Protein AF-A0A3P6T2V2-F1 (afdb_monomer_lite)

pLDDT: mean 85.85, std 14.41, range [39.88, 98.25]

Secondary structure (DSSP, 8-state):
-HHHHHTT-HHHHHHHHHHHHHHHHHHT-HHHHHHHHHHT-SSHHHHHHHHHHHHHS-HHHHHT-GGGGG-HHHHHHHT-HHHHHHHHHHHHHHHHHTT-HHHHHHHHHHHHH-TT--HHHHHHHHHHHHHHHHH-TT----HHHHHHHHHHHHHHHHHTTHHHHHHHHHHHT--

InterPro domains:
  IPR011502 Nucleoporin Nup85-like [PF07575] (2-152)
  IPR011502 Nucleoporin Nup85-like [PTHR13373] (2-163)

Sequence (175 aa):
MRICVEQELDDSKACVVNTMTYQYLREGEWSAALSWALRGGRGPALDTAVNRIVWHADKNELASMSLLDHLADYVAELESPSLAFLFNYYRFHRFLSIGDVRSAAPVLVSLISSTNVPLSFHKILFYYLKLILADAPQVQIPAENLHELVSFFRQYSIDNGEDMEDAEDTVSERL

Organism: Cylicostephanus goldi (NCBI:txid71465)

Structure (mmCIF, N/CA/C/O backbone):
data_AF-A0A3P6T2V2-F1
#
_entry.id   AF-A0A3P6T2V2-F1
#
loop_
_atom_site.group_PDB
_atom_site.id
_atom_site.type_symbol
_atom_site.l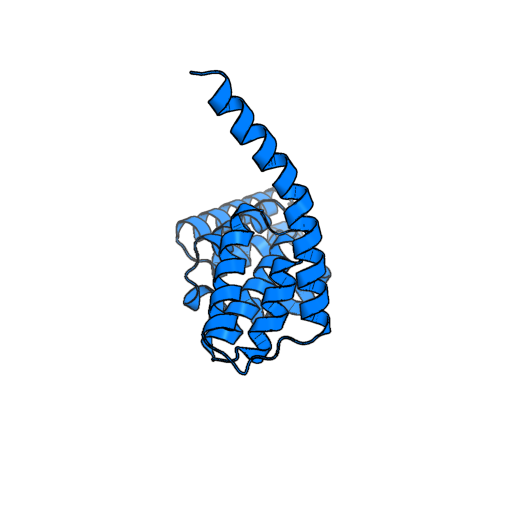abel_atom_id
_atom_site.label_alt_id
_atom_site.label_comp_id
_atom_site.label_asym_id
_atom_site.label_entity_id
_atom_site.label_seq_id
_atom_site.pdbx_PDB_ins_code
_atom_site.Cartn_x
_atom_site.Cartn_y
_atom_site.Cartn_z
_atom_site.occupancy
_atom_site.B_iso_or_equiv
_atom_site.auth_seq_id
_atom_site.auth_comp_id
_atom_site.auth_asym_id
_atom_site.auth_atom_id
_atom_site.pdbx_PDB_model_num
ATOM 1 N N . MET A 1 1 ? -22.375 -3.378 13.523 1.00 83.81 1 MET A N 1
ATOM 2 C CA . MET A 1 1 ? -22.103 -2.214 12.650 1.00 83.81 1 MET A CA 1
ATOM 3 C C . MET A 1 1 ? -23.338 -1.378 12.381 1.00 83.81 1 MET A C 1
ATOM 5 O O . MET A 1 1 ? -23.334 -0.251 12.841 1.00 83.81 1 MET A O 1
ATOM 9 N N . ARG A 1 2 ? -24.395 -1.890 11.727 1.00 85.38 2 ARG A N 1
ATOM 10 C CA . ARG A 1 2 ? -25.606 -1.088 11.447 1.00 85.38 2 ARG A CA 1
ATOM 11 C C . ARG A 1 2 ? -26.198 -0.428 12.703 1.00 85.38 2 ARG A C 1
ATOM 13 O O . ARG A 1 2 ? -26.309 0.784 12.732 1.00 85.38 2 ARG A O 1
ATOM 20 N N . ILE A 1 3 ? -26.424 -1.209 13.764 1.00 86.69 3 ILE A N 1
ATOM 21 C CA . ILE A 1 3 ? -26.936 -0.699 15.053 1.00 86.69 3 ILE A CA 1
ATOM 22 C C . ILE A 1 3 ? -25.997 0.351 15.663 1.00 86.69 3 ILE A C 1
ATOM 24 O O . ILE A 1 3 ? -26.462 1.350 16.186 1.00 86.69 3 ILE A O 1
ATOM 28 N N . CYS A 1 4 ? -24.677 0.159 15.573 1.00 84.06 4 CYS A N 1
ATOM 29 C CA . CYS A 1 4 ? -23.717 1.132 16.100 1.00 84.06 4 CYS A CA 1
ATOM 30 C C . CYS A 1 4 ? -23.802 2.473 15.360 1.00 84.06 4 CYS A C 1
ATOM 32 O O . CYS A 1 4 ? -23.639 3.505 15.985 1.00 84.06 4 CYS A O 1
ATOM 34 N N . VAL A 1 5 ? -24.061 2.451 14.049 1.00 84.81 5 VAL A N 1
ATOM 35 C CA . VAL A 1 5 ? -24.245 3.668 13.246 1.00 84.81 5 VAL A CA 1
ATOM 36 C C . VAL A 1 5 ? -25.608 4.303 13.527 1.00 84.81 5 VAL A C 1
ATOM 38 O O . VAL A 1 5 ? -25.678 5.497 13.768 1.00 84.81 5 VAL A O 1
ATOM 41 N N . GLU A 1 6 ? -26.680 3.507 13.545 1.00 89.94 6 GLU A N 1
ATOM 42 C CA . GLU A 1 6 ? -28.052 3.978 13.803 1.00 89.94 6 GLU A CA 1
ATOM 43 C C . GLU A 1 6 ? -28.230 4.579 15.204 1.00 89.94 6 GLU A C 1
ATOM 45 O O . GLU A 1 6 ? -29.124 5.392 15.405 1.00 89.94 6 GLU A O 1
ATOM 50 N N . GLN A 1 7 ? -27.417 4.148 16.170 1.00 91.44 7 GLN A N 1
ATOM 51 C CA . GLN A 1 7 ? -27.483 4.577 17.569 1.00 91.44 7 GLN A CA 1
ATOM 52 C C . GLN A 1 7 ? -26.301 5.473 17.973 1.00 91.44 7 GLN A C 1
ATOM 54 O O . GLN A 1 7 ? -26.097 5.681 19.165 1.00 91.44 7 GLN A O 1
ATOM 59 N N . GLU A 1 8 ? -25.501 5.947 17.009 1.00 87.44 8 GLU A N 1
ATOM 60 C CA . GLU A 1 8 ? -24.359 6.855 17.243 1.00 87.44 8 GLU A CA 1
ATOM 61 C C . GLU A 1 8 ? -23.363 6.334 18.304 1.00 87.44 8 GLU A C 1
ATOM 63 O O . GLU A 1 8 ? -22.785 7.070 19.100 1.00 87.44 8 GLU A O 1
ATOM 68 N N . LEU A 1 9 ? -23.149 5.015 18.329 1.00 91.88 9 LEU A N 1
ATOM 69 C CA . LEU A 1 9 ? -22.249 4.339 19.265 1.00 91.88 9 LEU A CA 1
ATOM 70 C C . LEU A 1 9 ? -20.823 4.292 18.702 1.00 91.88 9 LEU A C 1
ATOM 72 O O . LEU A 1 9 ? -20.310 3.213 18.376 1.00 91.88 9 LEU A O 1
ATOM 76 N N . ASP A 1 10 ? -20.186 5.454 18.579 1.00 89.56 10 ASP A N 1
ATOM 77 C CA . ASP A 1 10 ? -18.886 5.602 17.914 1.00 89.56 10 ASP A CA 1
ATOM 78 C C . ASP A 1 10 ? -17.766 4.785 18.571 1.00 89.56 10 ASP A C 1
ATOM 80 O O . ASP A 1 10 ? -17.023 4.091 17.873 1.00 89.56 10 ASP A O 1
ATOM 84 N N . ASP A 1 11 ? -17.702 4.740 19.903 1.00 91.50 11 ASP A N 1
ATOM 85 C CA . ASP A 1 11 ? -16.700 3.940 20.622 1.00 91.50 11 ASP A CA 1
ATOM 86 C C . ASP A 1 11 ? -16.865 2.440 20.358 1.00 91.50 11 ASP A C 1
ATOM 88 O O . ASP A 1 11 ? -15.899 1.704 20.140 1.00 91.50 11 ASP A O 1
ATOM 92 N N . SER A 1 12 ? -18.115 1.971 20.325 1.00 93.19 12 SER A N 1
ATOM 93 C CA . SER A 1 12 ? -18.420 0.569 20.023 1.00 93.19 12 SER A CA 1
ATOM 94 C C . SER A 1 12 ? -18.104 0.241 18.566 1.00 93.19 12 SER A C 1
ATOM 96 O O . SER A 1 12 ? -17.564 -0.827 18.273 1.00 93.19 12 SER A O 1
ATOM 98 N N . LYS A 1 13 ? -18.403 1.165 17.647 1.00 92.62 13 LYS A N 1
ATOM 99 C CA . LYS A 1 13 ? -18.049 1.050 16.230 1.00 92.62 13 LYS A CA 1
ATOM 100 C C . LYS A 1 13 ? -16.532 0.941 16.066 1.00 92.62 13 LYS A C 1
ATOM 102 O O . LYS A 1 13 ? -16.071 0.014 15.400 1.00 92.62 13 LYS A O 1
ATOM 107 N N . ALA A 1 14 ? -15.773 1.841 16.689 1.00 92.50 14 ALA A N 1
ATOM 108 C CA . ALA A 1 14 ? -14.316 1.851 16.645 1.00 92.50 14 ALA A CA 1
ATOM 109 C C . ALA A 1 14 ? -13.725 0.569 17.244 1.00 92.50 14 ALA A C 1
ATOM 111 O O . ALA A 1 14 ? -12.858 -0.049 16.630 1.00 92.50 14 ALA A O 1
ATOM 112 N N . CYS A 1 15 ? -14.242 0.113 18.389 1.00 94.44 15 CYS A N 1
ATOM 113 C CA . CYS A 1 15 ? -13.827 -1.139 19.020 1.00 94.44 15 CYS A CA 1
ATOM 114 C C . CYS A 1 15 ? -14.008 -2.335 18.074 1.00 94.44 15 CYS A C 1
ATOM 116 O O . CYS A 1 15 ? -13.048 -3.052 17.798 1.00 94.44 15 CYS A O 1
ATOM 118 N N . VAL A 1 16 ? -15.201 -2.501 17.491 1.00 95.06 16 VAL A N 1
ATOM 119 C CA . VAL A 1 16 ? -15.480 -3.600 16.553 1.00 95.06 16 VAL A CA 1
ATOM 120 C C . VAL A 1 16 ? -14.599 -3.509 15.307 1.00 95.06 16 VAL A C 1
ATOM 122 O O . VAL A 1 16 ? -14.025 -4.519 14.901 1.00 95.06 16 VAL A O 1
ATOM 125 N N . VAL A 1 17 ? -14.463 -2.323 14.702 1.00 96.25 17 VAL A N 1
ATOM 126 C CA . VAL A 1 17 ? -13.601 -2.124 13.524 1.00 96.25 17 VAL A CA 1
ATOM 127 C C . VAL A 1 17 ? -12.163 -2.516 13.836 1.00 96.25 17 VAL A C 1
ATOM 129 O O . VAL A 1 17 ? -11.572 -3.288 13.081 1.00 96.25 17 VAL A O 1
ATOM 132 N N . ASN A 1 18 ? -11.617 -2.040 14.953 1.00 96.50 18 ASN A N 1
ATOM 133 C CA . ASN A 1 18 ? -10.254 -2.340 15.368 1.00 96.50 18 ASN A CA 1
ATOM 134 C C . ASN A 1 18 ? -10.077 -3.845 15.585 1.00 96.50 18 ASN A C 1
ATOM 136 O O . ASN A 1 18 ? -9.199 -4.450 14.973 1.00 96.50 18 ASN A O 1
ATOM 140 N N . THR A 1 19 ? -10.936 -4.470 16.395 1.00 97.25 19 THR A N 1
ATOM 141 C CA . THR A 1 19 ? -10.863 -5.907 16.690 1.00 97.25 19 THR A CA 1
ATOM 142 C C . THR A 1 19 ? -10.905 -6.750 15.420 1.00 97.25 19 THR A C 1
ATOM 144 O O . THR A 1 19 ? -10.038 -7.603 15.239 1.00 97.25 19 T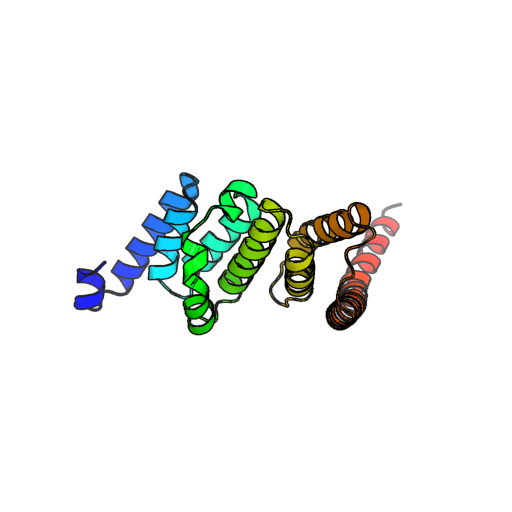HR A O 1
ATOM 147 N N . MET A 1 20 ? -11.852 -6.486 14.516 1.00 98.06 20 MET A N 1
ATOM 148 C CA . MET A 1 20 ? -11.979 -7.262 13.280 1.00 98.06 20 MET A CA 1
ATOM 149 C C . MET A 1 20 ? -10.800 -7.026 12.334 1.00 98.06 20 MET A C 1
ATOM 151 O O . MET A 1 20 ? -10.272 -7.981 11.770 1.00 98.06 20 MET A O 1
ATOM 155 N N . THR A 1 21 ? -10.347 -5.776 12.195 1.00 98.06 21 THR A N 1
ATOM 156 C CA . THR A 1 21 ? -9.175 -5.439 11.373 1.00 98.06 21 THR A CA 1
ATOM 157 C C . THR A 1 21 ? -7.954 -6.215 11.859 1.00 98.06 21 THR A C 1
ATOM 159 O O . THR A 1 21 ? -7.323 -6.929 11.084 1.00 98.06 21 THR A O 1
ATOM 162 N N . TYR A 1 22 ? -7.644 -6.142 13.156 1.00 97.69 22 TYR A N 1
ATOM 163 C CA . TYR A 1 22 ? -6.474 -6.815 13.718 1.00 97.69 22 TYR A CA 1
ATOM 164 C C . TYR A 1 22 ? -6.589 -8.337 13.702 1.00 97.69 22 TYR A C 1
ATOM 166 O O . TYR A 1 22 ? -5.570 -9.008 13.550 1.00 97.69 22 TYR A O 1
ATOM 174 N N . GLN A 1 23 ? -7.794 -8.890 13.840 1.00 98.19 23 GLN A N 1
ATOM 175 C CA . GLN A 1 23 ? -8.005 -10.326 13.702 1.00 98.19 23 GLN A CA 1
ATOM 176 C C . GLN A 1 23 ? -7.634 -10.799 12.291 1.00 98.19 23 GLN A C 1
ATOM 178 O O . GLN A 1 23 ? -6.758 -11.651 12.157 1.00 98.19 23 GLN A O 1
ATOM 183 N N . TYR A 1 24 ? -8.204 -10.197 11.245 1.00 98.25 24 TYR A N 1
ATOM 184 C CA . TYR A 1 24 ? -7.908 -10.604 9.869 1.00 98.25 24 TYR A CA 1
ATOM 185 C C . TYR A 1 24 ? -6.455 -10.339 9.466 1.00 98.25 24 TYR A C 1
ATOM 187 O O . TYR A 1 24 ? -5.861 -11.147 8.759 1.00 98.25 24 TYR A O 1
ATOM 195 N N . LEU A 1 25 ? -5.832 -9.269 9.977 1.00 97.81 25 LEU A N 1
ATOM 196 C CA . LEU A 1 25 ? -4.396 -9.040 9.775 1.00 97.81 25 LEU A CA 1
ATOM 197 C C . LEU A 1 25 ? -3.530 -10.164 10.357 1.00 97.81 25 LEU A C 1
ATOM 199 O O . LEU A 1 25 ? -2.474 -10.461 9.805 1.00 97.81 25 LEU A O 1
ATOM 203 N N . ARG A 1 26 ? -3.943 -10.778 11.472 1.00 96.88 26 ARG A N 1
ATOM 204 C CA . ARG A 1 26 ? -3.233 -11.926 12.063 1.00 96.88 26 ARG A CA 1
ATOM 205 C C . ARG A 1 26 ? -3.455 -13.214 11.278 1.00 96.88 26 ARG A C 1
ATOM 207 O O . ARG A 1 26 ? -2.583 -14.074 11.297 1.00 96.88 26 ARG A O 1
ATOM 214 N N . GLU A 1 27 ? -4.610 -13.339 10.637 1.00 97.00 27 GLU A N 1
ATOM 215 C CA . GLU A 1 27 ? -4.976 -14.485 9.800 1.00 97.00 27 GLU A CA 1
ATOM 216 C C . GLU A 1 27 ? -4.369 -14.393 8.387 1.00 97.00 27 GLU A C 1
ATOM 218 O O . GLU A 1 27 ? -4.371 -15.383 7.667 1.00 97.00 27 GLU A O 1
ATOM 223 N N . GLY A 1 28 ? -3.800 -13.241 8.005 1.00 95.12 28 GLY A N 1
ATOM 224 C CA . GLY A 1 28 ? -3.255 -13.003 6.661 1.00 95.12 28 GLY A CA 1
ATOM 225 C C . GLY A 1 28 ? -4.324 -12.665 5.617 1.00 95.12 28 GLY A C 1
ATOM 226 O O . GLY A 1 28 ? -4.029 -12.577 4.435 1.00 95.12 28 GLY A O 1
ATOM 227 N N . GLU A 1 29 ? -5.563 -12.431 6.045 1.00 96.69 29 GLU A N 1
ATOM 228 C CA . GLU A 1 29 ? -6.707 -12.155 5.175 1.00 96.69 29 GLU A CA 1
ATOM 229 C C . GLU A 1 29 ? -6.757 -10.661 4.802 1.00 96.69 29 GLU A C 1
ATOM 231 O O . GLU A 1 29 ? -7.566 -9.882 5.321 1.00 96.69 29 GLU A O 1
ATOM 236 N N . TRP A 1 30 ? -5.862 -10.226 3.910 1.00 96.81 30 TRP A N 1
ATOM 237 C CA . TRP A 1 30 ? -5.622 -8.804 3.612 1.00 96.81 30 TRP A CA 1
ATOM 238 C C . TRP A 1 30 ? -6.855 -8.046 3.120 1.00 96.81 30 TRP A C 1
ATOM 240 O O . TRP A 1 30 ? -7.124 -6.931 3.570 1.00 96.81 30 TRP A O 1
ATOM 250 N N . SER A 1 31 ? -7.635 -8.651 2.220 1.00 95.31 31 SER A N 1
ATOM 251 C CA . SER A 1 31 ? -8.853 -8.032 1.678 1.00 95.31 31 SER A CA 1
ATOM 252 C C . SER A 1 31 ? -9.921 -7.833 2.753 1.00 95.31 31 SER A C 1
ATOM 254 O O . SER A 1 31 ? -10.575 -6.785 2.796 1.00 95.31 31 SER A O 1
ATOM 256 N N . ALA A 1 32 ? -10.084 -8.810 3.649 1.00 96.19 32 ALA A N 1
ATOM 257 C CA . ALA A 1 32 ? -11.024 -8.715 4.759 1.00 96.19 32 ALA A CA 1
ATOM 258 C C . ALA A 1 32 ? -10.560 -7.669 5.780 1.00 96.19 32 ALA A C 1
ATOM 260 O O . ALA A 1 32 ? -11.352 -6.812 6.181 1.00 96.19 32 ALA A O 1
ATOM 261 N N . ALA A 1 33 ? -9.273 -7.681 6.138 1.00 97.56 33 ALA A N 1
ATOM 262 C CA . ALA A 1 33 ? -8.669 -6.693 7.024 1.00 97.56 33 ALA A CA 1
ATOM 263 C C . ALA A 1 33 ? -8.870 -5.261 6.509 1.00 97.56 33 ALA A C 1
ATOM 265 O O . ALA A 1 33 ? -9.381 -4.411 7.239 1.00 97.56 33 ALA A O 1
ATOM 266 N N . LEU A 1 34 ? -8.537 -5.006 5.239 1.00 96.88 34 LEU A N 1
ATOM 267 C CA . LEU A 1 34 ? -8.710 -3.693 4.622 1.00 96.88 34 LEU A CA 1
ATOM 268 C C . LEU A 1 34 ? -10.187 -3.287 4.573 1.00 96.88 34 LEU A C 1
ATOM 270 O O . LEU A 1 34 ? -10.526 -2.166 4.939 1.00 96.88 34 LEU A O 1
ATOM 274 N N . SER A 1 35 ? -11.086 -4.207 4.204 1.00 95.81 35 SER A N 1
ATOM 275 C CA . SER A 1 35 ? -12.532 -3.936 4.189 1.00 95.81 35 SER A CA 1
ATOM 276 C C . SER A 1 35 ? -13.060 -3.496 5.555 1.00 95.81 35 SER A C 1
ATOM 278 O O . SER A 1 35 ? -13.929 -2.627 5.632 1.00 95.81 35 SER A O 1
ATOM 280 N N . TRP A 1 36 ? -12.567 -4.097 6.642 1.00 97.00 36 TRP A N 1
ATOM 281 C CA . TRP A 1 36 ? -12.940 -3.697 7.997 1.00 97.00 36 TRP A CA 1
ATOM 282 C C . TRP A 1 36 ? -12.351 -2.347 8.381 1.00 97.00 36 TRP A C 1
ATOM 284 O O . TRP A 1 36 ? -13.094 -1.506 8.887 1.00 97.00 36 TRP A O 1
ATOM 294 N N . ALA A 1 37 ? -11.076 -2.115 8.078 1.00 96.56 37 ALA A N 1
ATOM 295 C CA . ALA A 1 37 ? -10.413 -0.849 8.348 1.00 96.56 37 ALA A CA 1
ATOM 296 C C . ALA A 1 37 ? -11.115 0.340 7.673 1.00 96.56 37 ALA A C 1
ATOM 298 O O . ALA A 1 37 ? -11.382 1.347 8.327 1.00 96.56 37 ALA A O 1
ATOM 299 N N . LEU A 1 38 ? -11.503 0.201 6.398 1.00 95.44 38 LEU A N 1
ATOM 300 C CA . LEU A 1 38 ? -12.189 1.255 5.637 1.00 95.44 38 LEU A CA 1
ATOM 301 C C . LEU A 1 38 ? -13.527 1.666 6.277 1.00 95.44 38 LEU A C 1
ATOM 303 O O . LEU A 1 38 ? -13.906 2.830 6.232 1.00 95.44 38 LEU A O 1
ATOM 307 N N . ARG A 1 39 ? -14.229 0.755 6.967 1.00 93.69 39 ARG A N 1
ATOM 308 C CA . ARG A 1 39 ? -15.475 1.089 7.695 1.00 93.69 39 ARG A CA 1
ATOM 309 C C . ARG A 1 39 ? -15.250 2.023 8.888 1.00 93.69 39 ARG A C 1
ATOM 311 O O . ARG A 1 39 ? -16.203 2.657 9.349 1.00 93.69 39 ARG A O 1
ATOM 318 N N . GLY A 1 40 ? -14.027 2.070 9.414 1.00 91.19 40 GLY A N 1
ATOM 319 C CA . GLY A 1 40 ? -13.606 3.024 10.440 1.00 91.19 40 GLY A CA 1
ATOM 320 C C . GLY A 1 40 ? -13.238 4.397 9.882 1.00 91.19 40 GLY A C 1
ATOM 321 O O . GLY A 1 40 ? -13.171 5.347 10.653 1.00 91.19 40 GLY A O 1
ATOM 322 N N . GLY A 1 41 ? -13.043 4.516 8.566 1.00 91.12 41 GLY A N 1
ATOM 323 C CA . GLY A 1 41 ? -12.518 5.723 7.939 1.00 91.12 41 GLY A CA 1
ATOM 324 C C . GLY A 1 41 ? -11.043 5.951 8.278 1.00 91.12 41 GLY A C 1
ATOM 325 O O . GLY A 1 41 ? -10.267 5.009 8.458 1.00 91.12 41 GLY A O 1
ATOM 326 N N . ARG A 1 42 ? -10.643 7.223 8.341 1.00 90.88 42 ARG A N 1
ATOM 327 C CA . ARG A 1 42 ? -9.262 7.623 8.618 1.00 90.88 42 ARG A CA 1
ATOM 328 C C . ARG A 1 42 ? -8.910 7.324 10.073 1.00 90.88 42 ARG A C 1
ATOM 330 O O . ARG A 1 42 ? -9.607 7.763 10.983 1.00 90.88 42 ARG A O 1
ATOM 337 N N . GLY A 1 43 ? -7.798 6.629 10.297 1.00 92.25 43 GLY A N 1
ATOM 338 C CA . GLY A 1 43 ? -7.297 6.388 11.643 1.00 92.25 43 GLY A CA 1
ATOM 339 C C . GLY A 1 43 ? -6.322 5.215 11.753 1.00 92.25 43 GLY A C 1
ATOM 340 O O . GLY A 1 43 ? -6.002 4.567 10.753 1.00 92.25 43 GLY A O 1
ATOM 341 N N . PRO A 1 44 ? -5.895 4.892 12.988 1.00 93.69 44 PRO A N 1
ATOM 342 C CA . PRO A 1 44 ? -4.795 3.959 13.241 1.00 93.69 44 PRO A CA 1
ATOM 343 C C . PRO A 1 44 ? -5.010 2.549 12.685 1.00 93.69 44 PRO A C 1
ATOM 345 O O . PRO A 1 44 ? -4.051 1.896 12.276 1.00 93.69 44 PRO A O 1
ATOM 348 N N . ALA A 1 45 ? -6.257 2.067 12.655 1.00 95.50 45 ALA A N 1
ATOM 349 C CA . ALA A 1 45 ? -6.578 0.753 12.102 1.00 95.50 45 ALA A CA 1
ATOM 350 C C . ALA A 1 45 ? -6.330 0.691 10.590 1.00 95.50 45 ALA A C 1
ATOM 352 O O . ALA A 1 45 ? -5.760 -0.289 10.112 1.00 95.50 45 ALA A O 1
ATOM 353 N N . LEU A 1 46 ? -6.699 1.746 9.855 1.00 96.62 46 LEU A N 1
ATOM 354 C CA . LEU A 1 46 ? -6.438 1.854 8.422 1.00 96.62 46 LEU A CA 1
ATOM 355 C C . LEU A 1 46 ? -4.947 1.968 8.137 1.00 96.62 46 LEU A C 1
ATOM 357 O O . LEU A 1 46 ? -4.435 1.198 7.330 1.00 96.62 46 LEU A O 1
ATOM 361 N N . ASP A 1 47 ? -4.246 2.847 8.849 1.00 95.31 47 ASP A N 1
ATOM 362 C CA . ASP A 1 47 ? -2.804 3.019 8.667 1.00 95.31 47 ASP A CA 1
ATOM 363 C C . ASP A 1 47 ? -2.044 1.721 8.972 1.00 95.31 47 ASP A C 1
ATOM 365 O O . ASP A 1 47 ? -1.143 1.325 8.230 1.00 95.31 47 ASP A O 1
ATOM 369 N N . THR A 1 48 ? -2.449 1.003 10.025 1.00 96.31 48 THR A N 1
ATOM 370 C CA . THR A 1 48 ? -1.840 -0.284 10.381 1.00 96.31 48 THR A CA 1
ATOM 371 C C . THR A 1 48 ? -2.155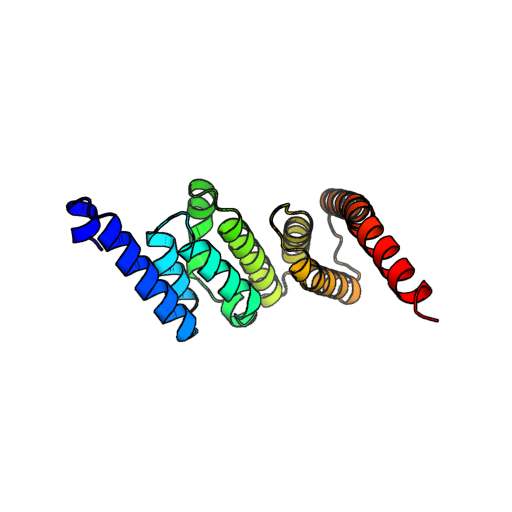 -1.365 9.353 1.00 96.31 48 THR A C 1
ATOM 373 O O . THR A 1 48 ? -1.255 -2.120 8.981 1.00 96.31 48 THR A O 1
ATOM 376 N N . ALA A 1 49 ? -3.399 -1.448 8.873 1.00 97.25 49 ALA A N 1
ATOM 377 C CA . ALA A 1 49 ? -3.780 -2.411 7.845 1.00 97.25 49 ALA A CA 1
ATOM 378 C C . ALA A 1 49 ? -3.006 -2.171 6.547 1.00 97.25 49 ALA A C 1
ATOM 380 O O . ALA A 1 49 ? -2.395 -3.099 6.024 1.00 97.25 49 ALA A O 1
ATOM 381 N N . VAL A 1 50 ? -2.950 -0.920 6.086 1.00 95.88 50 VAL A N 1
ATOM 382 C CA . VAL A 1 50 ? -2.147 -0.513 4.929 1.00 95.88 50 VAL A CA 1
ATOM 383 C C . VAL A 1 50 ? -0.691 -0.933 5.103 1.00 95.88 50 VAL A C 1
ATOM 385 O O . VAL A 1 50 ? -0.144 -1.612 4.237 1.00 95.88 50 VAL A O 1
ATOM 388 N N . ASN A 1 51 ? -0.068 -0.559 6.222 1.00 94.81 51 ASN A N 1
ATOM 389 C CA . ASN A 1 51 ? 1.340 -0.841 6.482 1.00 94.81 51 ASN A CA 1
ATOM 390 C C . ASN A 1 51 ? 1.610 -2.356 6.440 1.00 94.81 51 ASN A C 1
ATOM 392 O O . ASN A 1 51 ? 2.484 -2.822 5.709 1.00 94.81 51 ASN A O 1
ATOM 396 N N . ARG A 1 52 ? 0.784 -3.151 7.130 1.00 96.06 52 ARG A N 1
ATOM 397 C CA . ARG A 1 52 ? 0.884 -4.616 7.113 1.00 96.06 52 ARG A CA 1
ATOM 398 C C . ARG A 1 52 ? 0.770 -5.199 5.705 1.00 96.06 52 ARG A C 1
ATOM 400 O O . ARG A 1 52 ? 1.590 -6.040 5.350 1.00 96.06 52 ARG A O 1
ATOM 407 N N . ILE A 1 53 ? -0.194 -4.743 4.906 1.00 96.19 53 ILE A N 1
ATOM 408 C CA . ILE A 1 53 ? -0.408 -5.233 3.537 1.00 96.19 53 ILE A CA 1
ATOM 409 C C . ILE A 1 53 ? 0.793 -4.891 2.651 1.00 96.19 53 ILE A C 1
ATOM 411 O O . ILE A 1 53 ? 1.348 -5.768 1.995 1.00 96.19 53 ILE A O 1
ATOM 415 N N . VAL A 1 54 ? 1.243 -3.635 2.668 1.00 94.50 54 VAL A N 1
ATOM 416 C CA . VAL A 1 54 ? 2.370 -3.156 1.853 1.00 94.50 54 VAL A CA 1
ATOM 417 C C . VAL A 1 54 ? 3.637 -3.993 2.082 1.00 94.50 54 VAL A C 1
ATOM 419 O O . VAL A 1 54 ? 4.322 -4.361 1.120 1.00 94.50 54 VAL A O 1
ATOM 422 N N . TRP A 1 55 ? 3.936 -4.314 3.344 1.00 93.88 55 TRP A N 1
ATOM 423 C CA . TRP A 1 55 ? 5.159 -5.022 3.722 1.00 93.88 55 TRP A CA 1
ATOM 424 C C . TRP A 1 55 ? 5.067 -6.544 3.661 1.00 93.88 55 TRP A C 1
ATOM 426 O O . TRP A 1 55 ? 6.098 -7.184 3.455 1.00 93.88 55 TRP A O 1
ATOM 436 N N . HIS A 1 56 ? 3.887 -7.133 3.860 1.00 95.19 56 HIS A N 1
ATOM 437 C CA . HIS A 1 56 ? 3.772 -8.581 4.067 1.00 95.19 56 HIS A CA 1
ATOM 438 C C . HIS A 1 56 ? 2.911 -9.315 3.045 1.00 95.19 56 HIS A C 1
ATOM 440 O O . HIS A 1 56 ? 3.090 -10.523 2.910 1.00 95.19 56 HIS A O 1
ATOM 446 N N . ALA A 1 57 ? 2.021 -8.633 2.319 1.00 95.56 57 ALA A N 1
ATOM 447 C CA . ALA A 1 57 ? 1.254 -9.297 1.274 1.00 95.56 57 ALA A CA 1
ATOM 448 C C . ALA A 1 57 ? 2.178 -9.726 0.127 1.00 95.56 57 ALA A C 1
ATOM 450 O O . ALA A 1 57 ? 3.055 -8.959 -0.313 1.00 95.56 57 ALA A O 1
ATOM 451 N N . ASP A 1 58 ? 1.954 -10.945 -0.371 1.00 95.31 58 ASP A N 1
ATOM 452 C CA . ASP A 1 58 ? 2.568 -11.391 -1.616 1.00 95.31 58 ASP A CA 1
ATOM 453 C C . ASP A 1 58 ? 2.151 -10.452 -2.756 1.00 95.31 58 ASP A C 1
ATOM 455 O O . ASP A 1 58 ? 1.057 -9.886 -2.760 1.00 95.31 58 ASP A O 1
ATOM 459 N N . LYS A 1 59 ? 3.035 -10.241 -3.732 1.00 93.69 59 LYS A N 1
ATOM 460 C CA . LYS A 1 59 ? 2.784 -9.245 -4.782 1.00 93.69 59 LYS A CA 1
ATOM 461 C C . LYS A 1 59 ? 1.702 -9.690 -5.762 1.00 93.69 59 LYS A C 1
ATOM 463 O O . LYS A 1 59 ? 0.951 -8.840 -6.237 1.00 93.69 59 LYS A O 1
ATOM 468 N N . ASN A 1 60 ? 1.564 -10.995 -6.002 1.00 92.12 60 ASN A N 1
ATOM 469 C CA . ASN A 1 60 ? 0.470 -11.529 -6.811 1.00 92.12 60 ASN A CA 1
ATOM 470 C C . ASN A 1 60 ? -0.850 -11.464 -6.042 1.00 92.12 60 ASN A C 1
ATOM 472 O O . ASN A 1 60 ? -1.876 -11.096 -6.611 1.00 92.12 60 ASN A O 1
ATOM 476 N N . GLU A 1 61 ? -0.814 -11.765 -4.743 1.00 93.44 61 GLU A N 1
ATOM 477 C CA . GLU A 1 61 ? -1.982 -11.626 -3.875 1.00 93.44 61 GLU A CA 1
ATOM 478 C C . GLU A 1 61 ? -2.466 -10.171 -3.841 1.00 93.44 61 GLU A C 1
ATOM 480 O O . GLU A 1 61 ? -3.635 -9.912 -4.128 1.00 93.44 61 GLU A O 1
ATOM 485 N N . LEU A 1 62 ? -1.556 -9.215 -3.615 1.00 94.31 62 LEU A N 1
ATOM 486 C CA . LEU A 1 62 ? -1.843 -7.784 -3.678 1.00 94.31 62 LEU A CA 1
ATOM 487 C C . LEU A 1 62 ? -2.470 -7.410 -5.025 1.00 94.31 62 LEU A C 1
ATOM 489 O O . LEU A 1 62 ? -3.548 -6.826 -5.040 1.00 94.31 62 LEU A O 1
ATOM 493 N N . ALA A 1 63 ? -1.851 -7.787 -6.148 1.00 93.69 63 ALA A N 1
ATOM 494 C CA . ALA A 1 63 ? -2.363 -7.502 -7.492 1.00 93.69 63 ALA A CA 1
ATOM 495 C C . ALA A 1 63 ? -3.774 -8.073 -7.747 1.00 93.69 63 ALA A C 1
ATOM 497 O O . ALA A 1 63 ? -4.525 -7.521 -8.553 1.00 93.69 63 ALA A O 1
ATOM 498 N N . SER A 1 64 ? -4.150 -9.142 -7.038 1.00 92.88 64 SER A N 1
ATOM 499 C CA . SER A 1 64 ? -5.456 -9.802 -7.143 1.00 92.88 64 SER A CA 1
ATOM 500 C C . SER A 1 64 ? -6.546 -9.237 -6.219 1.00 92.88 64 SER A C 1
ATOM 502 O O . SER A 1 64 ? -7.699 -9.657 -6.315 1.00 92.88 64 SER A O 1
ATOM 504 N N . MET A 1 65 ? -6.228 -8.272 -5.345 1.00 93.38 65 MET A N 1
ATOM 505 C CA . MET A 1 65 ? -7.193 -7.664 -4.418 1.00 93.38 65 MET A CA 1
ATOM 506 C C . MET A 1 65 ? -8.240 -6.817 -5.161 1.00 93.38 65 MET A C 1
ATOM 508 O O . MET A 1 65 ? -8.105 -5.600 -5.288 1.00 93.38 65 MET A O 1
ATOM 512 N N . SER A 1 66 ? -9.319 -7.448 -5.627 1.00 89.44 66 SER A N 1
ATOM 513 C CA . SER A 1 66 ? -10.385 -6.802 -6.412 1.00 89.44 66 SER A CA 1
ATOM 514 C C . SER A 1 66 ? -11.136 -5.701 -5.661 1.00 89.44 66 SER A C 1
ATOM 516 O O . SER A 1 66 ? -11.737 -4.832 -6.282 1.00 89.44 66 SER A O 1
ATOM 518 N N . LEU A 1 67 ? -11.086 -5.696 -4.324 1.00 90.75 67 LEU A N 1
ATOM 519 C CA . LEU A 1 67 ? -11.617 -4.598 -3.514 1.00 90.75 67 LEU A CA 1
ATOM 520 C C . LEU A 1 67 ? -11.039 -3.248 -3.966 1.00 90.75 67 LEU A C 1
ATOM 522 O O . LEU A 1 67 ? -11.770 -2.267 -4.045 1.00 90.75 67 LEU A O 1
ATOM 526 N N . LEU A 1 68 ? -9.741 -3.208 -4.284 1.00 92.19 68 LEU A N 1
ATOM 527 C CA . LEU A 1 68 ? -9.045 -1.980 -4.660 1.00 92.19 68 LEU A CA 1
ATOM 528 C C . LEU A 1 68 ? -9.458 -1.461 -6.041 1.00 92.19 68 LEU A C 1
ATOM 530 O O . LEU A 1 68 ? -9.359 -0.260 -6.257 1.00 92.19 68 LEU A O 1
ATOM 534 N N . ASP A 1 69 ? -10.015 -2.288 -6.931 1.00 89.94 69 ASP A N 1
ATOM 535 C CA . ASP A 1 69 ? -10.493 -1.837 -8.251 1.00 89.94 69 ASP A CA 1
ATOM 536 C C . ASP A 1 69 ? -11.611 -0.793 -8.168 1.00 89.94 69 ASP A C 1
ATOM 538 O O . ASP A 1 69 ? -11.776 0.028 -9.070 1.00 89.94 69 ASP A O 1
ATOM 542 N N . HIS A 1 70 ? -12.377 -0.814 -7.079 1.00 89.06 70 HIS A N 1
ATOM 543 C CA . HIS A 1 70 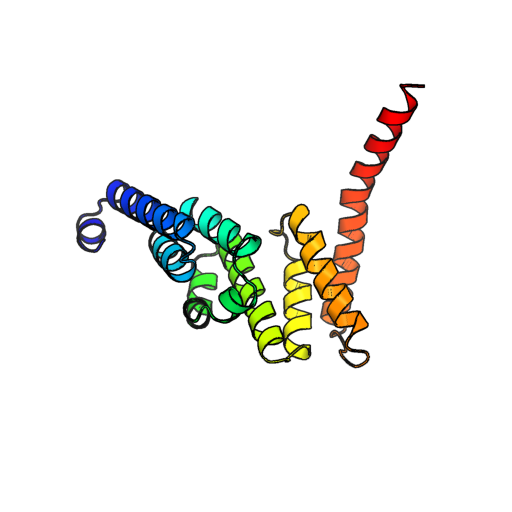? -13.558 0.025 -6.894 1.00 89.06 70 HIS A CA 1
ATOM 544 C C . HIS A 1 70 ? -13.342 1.148 -5.874 1.00 89.06 70 HIS A C 1
ATOM 546 O O . HIS A 1 70 ? -14.294 1.825 -5.499 1.00 89.06 70 HIS A O 1
ATOM 552 N N . LEU A 1 71 ? -12.103 1.346 -5.409 1.00 88.81 71 LEU A N 1
ATOM 553 C CA . LEU A 1 71 ? -11.787 2.300 -4.343 1.00 88.81 71 LEU A CA 1
ATOM 554 C C . LEU A 1 71 ? -11.232 3.638 -4.837 1.00 88.81 71 LEU A C 1
ATOM 556 O O . LEU A 1 71 ? -10.909 4.470 -3.999 1.00 88.81 71 LEU A O 1
ATOM 560 N N . ALA A 1 72 ? -11.137 3.878 -6.149 1.00 87.88 72 ALA A N 1
ATOM 561 C CA . ALA A 1 72 ? -10.562 5.116 -6.686 1.00 87.88 72 ALA A CA 1
ATOM 562 C C . ALA A 1 72 ? -11.238 6.381 -6.118 1.00 87.88 72 ALA A C 1
ATOM 564 O O . ALA A 1 72 ? -10.555 7.241 -5.563 1.00 87.88 72 ALA A O 1
ATOM 565 N N . ASP A 1 73 ? -12.571 6.446 -6.183 1.00 89.12 73 ASP A N 1
ATOM 566 C CA . ASP A 1 73 ? -13.342 7.583 -5.663 1.00 89.12 73 ASP A CA 1
ATOM 567 C C . ASP A 1 73 ? -13.224 7.677 -4.137 1.00 89.12 73 ASP A C 1
ATOM 569 O O . ASP A 1 73 ? -12.982 8.745 -3.583 1.00 89.12 73 ASP A O 1
ATOM 573 N N . TYR A 1 74 ? -13.281 6.533 -3.449 1.00 89.44 74 TYR A N 1
ATOM 574 C CA . TYR A 1 74 ? -13.165 6.481 -1.993 1.00 89.44 74 TYR A CA 1
ATOM 575 C C . TYR A 1 74 ? -11.788 6.937 -1.484 1.00 89.44 74 TYR A C 1
ATOM 577 O O . TYR A 1 74 ? -11.689 7.583 -0.444 1.00 89.44 74 TYR A O 1
ATOM 585 N N . VAL A 1 75 ? -10.708 6.625 -2.208 1.00 88.88 75 VAL A N 1
ATOM 586 C CA . VAL A 1 75 ? -9.357 7.112 -1.893 1.00 88.88 75 VAL A CA 1
ATOM 587 C C . VAL A 1 75 ? -9.300 8.636 -2.004 1.00 88.88 75 VAL A C 1
ATOM 589 O O . VAL A 1 75 ? -8.691 9.273 -1.143 1.00 88.88 75 VAL A O 1
ATOM 592 N N . ALA A 1 76 ? -9.942 9.209 -3.027 1.00 88.25 76 ALA A N 1
ATOM 593 C CA . ALA A 1 76 ? -10.014 10.655 -3.210 1.00 88.25 76 ALA A CA 1
ATOM 594 C C . ALA A 1 76 ? -10.828 11.333 -2.096 1.00 88.25 76 ALA A C 1
ATOM 596 O O . ALA A 1 76 ? -10.396 12.351 -1.572 1.00 88.25 76 ALA A O 1
ATOM 597 N N . GLU A 1 77 ? -11.956 10.746 -1.689 1.00 91.19 77 GLU A N 1
ATOM 598 C CA . GLU A 1 77 ? -12.808 11.281 -0.617 1.00 91.19 77 GLU A CA 1
ATOM 599 C C . GLU A 1 77 ? -12.174 11.177 0.777 1.00 91.19 77 GLU A C 1
ATOM 601 O O . GLU A 1 77 ? -12.351 12.064 1.609 1.00 91.19 77 GLU A O 1
ATOM 606 N N . LEU A 1 78 ? -11.460 10.082 1.067 1.00 90.94 78 LEU A N 1
ATOM 607 C CA . LEU A 1 78 ? -10.930 9.836 2.410 1.00 90.94 78 LEU A CA 1
ATOM 608 C C . LEU A 1 78 ? -9.661 10.647 2.718 1.00 90.94 78 LEU A C 1
ATOM 610 O O . LEU A 1 78 ? -9.306 10.800 3.890 1.00 90.94 78 LEU A O 1
ATOM 614 N N . GLU A 1 79 ? -8.943 11.100 1.683 1.00 89.38 79 GLU A N 1
ATOM 615 C CA . GLU A 1 79 ? -7.695 11.872 1.795 1.00 89.38 79 GLU A CA 1
ATOM 616 C C . GLU A 1 79 ? -6.695 11.245 2.793 1.00 89.38 79 GLU A C 1
ATOM 618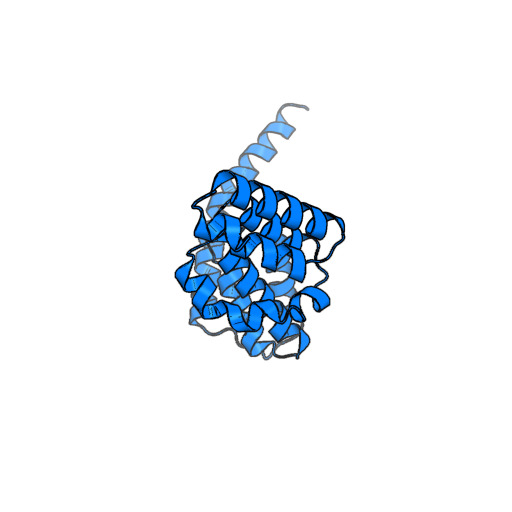 O O . GLU A 1 79 ? -6.018 11.912 3.590 1.00 89.38 79 GLU A O 1
ATOM 623 N N . SER A 1 80 ? -6.635 9.910 2.806 1.00 92.00 80 SER A N 1
ATOM 624 C CA . SER A 1 80 ? -5.688 9.145 3.616 1.00 92.00 80 SER A CA 1
ATOM 625 C C . SER A 1 80 ? -4.403 8.911 2.811 1.00 92.00 80 SER A C 1
ATOM 627 O O . SER A 1 80 ? -4.448 8.213 1.793 1.00 92.00 80 SER A O 1
ATOM 629 N N . PRO A 1 81 ? -3.244 9.436 3.257 1.00 91.50 81 PRO A N 1
ATOM 630 C CA . PRO A 1 81 ? -1.983 9.249 2.551 1.00 91.50 81 PRO A CA 1
ATOM 631 C C . PRO A 1 81 ? -1.551 7.785 2.477 1.00 91.50 81 PRO A C 1
ATOM 633 O O . PRO A 1 81 ? -1.031 7.340 1.456 1.00 91.50 81 PRO A O 1
ATOM 636 N N . SER A 1 82 ? -1.801 7.022 3.545 1.00 92.38 82 SER A N 1
ATOM 637 C CA . SER A 1 82 ? -1.499 5.593 3.601 1.00 92.38 82 SER A CA 1
ATOM 638 C C . SER A 1 82 ? -2.357 4.825 2.590 1.00 92.38 82 SER A C 1
ATOM 640 O O . SER A 1 82 ? -1.833 4.037 1.800 1.00 92.38 82 SER A O 1
ATOM 642 N N . LEU A 1 83 ? -3.662 5.104 2.529 1.00 94.06 83 LEU A N 1
ATOM 643 C CA . LEU A 1 83 ? -4.553 4.462 1.565 1.00 94.06 83 LEU A CA 1
ATOM 644 C C . LEU A 1 83 ? -4.201 4.830 0.118 1.00 94.06 83 LEU A C 1
ATOM 646 O O . LEU A 1 83 ? -4.162 3.944 -0.734 1.00 94.06 83 LEU A O 1
ATOM 650 N N . ALA A 1 84 ? -3.898 6.102 -0.155 1.00 93.19 84 ALA A N 1
ATOM 651 C CA . ALA A 1 84 ? -3.454 6.549 -1.474 1.00 93.19 84 ALA A CA 1
ATOM 652 C C . ALA A 1 84 ? -2.166 5.833 -1.909 1.00 93.19 84 ALA A C 1
ATOM 654 O O . ALA A 1 84 ? -2.061 5.361 -3.044 1.00 93.19 84 ALA A O 1
ATOM 655 N N . PHE A 1 85 ? -1.217 5.676 -0.982 1.00 93.50 85 PHE A N 1
ATOM 656 C CA . PHE A 1 85 ? -0.000 4.913 -1.219 1.00 93.50 85 PHE A CA 1
ATOM 657 C C . PHE A 1 85 ? -0.297 3.442 -1.546 1.00 93.50 85 PHE A C 1
ATOM 659 O O . PHE A 1 85 ? 0.171 2.940 -2.569 1.00 93.50 85 PHE A O 1
ATOM 666 N N . LEU A 1 86 ? -1.108 2.755 -0.727 1.00 94.88 86 LEU A N 1
ATOM 667 C CA . LEU A 1 86 ? -1.496 1.362 -0.976 1.00 94.88 86 LEU A CA 1
ATOM 668 C C . LEU A 1 86 ? -2.173 1.203 -2.337 1.00 94.88 86 LEU A C 1
ATOM 670 O O . LEU A 1 86 ? -1.852 0.273 -3.072 1.00 94.88 86 LEU A O 1
ATOM 674 N N . PHE A 1 87 ? -3.091 2.104 -2.678 1.00 95.25 87 PHE A N 1
ATOM 675 C CA . PHE A 1 87 ? -3.824 2.064 -3.937 1.00 95.25 87 PHE A CA 1
ATOM 676 C C . PHE A 1 87 ? -2.891 2.190 -5.150 1.00 95.25 87 PHE A C 1
ATOM 678 O O . PHE A 1 87 ? -2.988 1.402 -6.093 1.00 95.25 87 PHE A O 1
ATOM 685 N N . ASN A 1 88 ? -1.929 3.114 -5.118 1.00 94.38 88 ASN A N 1
ATOM 686 C CA . ASN A 1 88 ? -0.934 3.235 -6.185 1.00 94.38 88 ASN A CA 1
ATOM 687 C C . ASN A 1 88 ? 0.017 2.030 -6.226 1.00 94.38 88 ASN A C 1
ATOM 689 O O . ASN A 1 88 ? 0.327 1.529 -7.308 1.00 94.38 88 ASN A O 1
ATOM 693 N N . TYR A 1 89 ? 0.428 1.511 -5.068 1.00 95.44 89 TYR A N 1
ATOM 694 C CA . TYR A 1 89 ? 1.283 0.326 -4.980 1.00 95.44 89 TYR A CA 1
ATOM 695 C C . TYR A 1 89 ? 0.592 -0.928 -5.530 1.00 95.44 89 TYR A C 1
ATOM 697 O O . TYR A 1 89 ? 1.194 -1.711 -6.263 1.00 95.44 89 TYR A O 1
ATOM 705 N N . TYR A 1 90 ? -0.700 -1.071 -5.252 1.00 96.12 90 TYR A N 1
ATOM 706 C CA . TYR A 1 90 ? -1.565 -2.072 -5.855 1.00 96.12 90 TYR A CA 1
ATOM 707 C C . TYR A 1 90 ? -1.628 -1.940 -7.378 1.00 96.12 90 TYR A C 1
ATOM 709 O O . TYR A 1 90 ? -1.359 -2.912 -8.082 1.00 96.12 90 TYR A O 1
ATOM 717 N N . ARG A 1 91 ? -1.936 -0.743 -7.900 1.00 95.62 91 ARG A N 1
ATOM 718 C CA . ARG A 1 91 ? -2.026 -0.506 -9.351 1.00 95.62 91 ARG A CA 1
ATOM 719 C C . ARG A 1 91 ? -0.720 -0.844 -10.056 1.00 95.62 91 ARG A C 1
ATOM 721 O O . ARG A 1 91 ? -0.746 -1.473 -11.109 1.00 95.62 91 ARG A O 1
ATOM 728 N N . PHE A 1 92 ? 0.405 -0.466 -9.456 1.00 95.94 92 PHE A N 1
ATOM 729 C CA . PHE A 1 92 ? 1.732 -0.813 -9.946 1.00 95.94 92 PHE A CA 1
ATOM 730 C C . PHE A 1 92 ? 1.903 -2.332 -10.105 1.00 95.94 92 PHE A C 1
ATOM 732 O O . PHE A 1 92 ? 2.212 -2.802 -11.200 1.00 95.94 92 PHE A O 1
ATOM 739 N N . HIS A 1 93 ? 1.631 -3.109 -9.051 1.00 96.00 93 HIS A N 1
ATOM 740 C CA . HIS A 1 93 ? 1.740 -4.573 -9.103 1.00 96.00 93 HIS A CA 1
ATOM 741 C C . HIS A 1 93 ? 0.715 -5.219 -10.031 1.00 96.00 93 HIS A C 1
ATOM 743 O O . HIS A 1 93 ? 1.041 -6.181 -10.722 1.00 96.00 93 HIS A O 1
ATOM 749 N N . ARG A 1 94 ? -0.494 -4.662 -10.127 1.00 95.56 94 ARG A N 1
ATOM 750 C CA . ARG A 1 94 ? -1.505 -5.114 -11.085 1.00 95.56 94 ARG A CA 1
ATOM 751 C C . ARG A 1 94 ? -1.019 -4.952 -12.525 1.00 95.56 94 ARG A C 1
ATOM 753 O O . ARG A 1 94 ? -1.095 -5.914 -13.284 1.00 95.56 94 ARG A O 1
ATOM 760 N N . PHE A 1 95 ? -0.464 -3.795 -12.893 1.00 94.81 95 PHE A N 1
ATOM 761 C CA . PHE A 1 95 ? 0.109 -3.587 -14.227 1.00 94.81 95 PHE A CA 1
ATOM 762 C C . PHE A 1 95 ? 1.275 -4.537 -14.515 1.00 94.81 95 PHE A C 1
ATOM 764 O O . PHE A 1 95 ? 1.315 -5.140 -15.586 1.00 94.81 95 PHE A O 1
ATOM 771 N N . LEU A 1 96 ? 2.177 -4.743 -13.549 1.00 92.94 96 LEU A N 1
ATOM 772 C CA . LEU A 1 96 ? 3.257 -5.721 -13.701 1.00 92.94 96 LEU A CA 1
ATOM 773 C C . LEU A 1 96 ? 2.734 -7.149 -13.890 1.00 92.94 96 LEU A C 1
ATOM 775 O O . LEU A 1 96 ? 3.245 -7.867 -14.745 1.00 92.94 96 LEU A O 1
ATOM 779 N N . SER A 1 97 ? 1.697 -7.550 -13.148 1.00 93.62 97 SER A N 1
ATOM 780 C CA . SER A 1 97 ? 1.134 -8.907 -13.222 1.00 93.62 97 SER A CA 1
ATOM 781 C C . SER A 1 97 ? 0.563 -9.256 -14.601 1.00 93.62 97 SER A C 1
ATOM 783 O O . SER A 1 97 ? 0.590 -10.417 -15.002 1.00 93.62 97 SER A O 1
ATOM 785 N N . ILE A 1 98 ? 0.098 -8.251 -15.352 1.00 93.56 98 ILE A N 1
ATOM 786 C CA . ILE A 1 98 ? -0.408 -8.410 -16.725 1.00 93.56 98 ILE A CA 1
ATOM 787 C C . ILE A 1 98 ? 0.649 -8.088 -17.795 1.00 93.56 98 ILE A C 1
ATOM 789 O O . ILE A 1 98 ? 0.331 -8.063 -18.982 1.00 93.56 98 ILE A O 1
ATOM 793 N N . GLY A 1 99 ? 1.899 -7.828 -17.395 1.00 90.12 99 GLY A N 1
ATOM 794 C CA . GLY A 1 99 ? 3.006 -7.493 -18.296 1.00 90.12 99 GLY A CA 1
ATOM 795 C C . GLY A 1 99 ? 2.972 -6.070 -18.869 1.00 90.12 99 GLY A C 1
ATOM 796 O O . GLY A 1 99 ? 3.751 -5.759 -19.770 1.00 90.12 99 GLY A O 1
ATOM 797 N N . ASP A 1 100 ? 2.111 -5.183 -18.362 1.00 91.50 100 ASP A N 1
ATOM 798 C CA . ASP A 1 100 ? 2.009 -3.796 -18.824 1.00 91.50 100 ASP A CA 1
ATOM 799 C C . ASP A 1 100 ? 3.021 -2.889 -18.107 1.00 91.50 100 ASP A C 1
ATOM 801 O O . ASP A 1 100 ? 2.696 -2.037 -17.275 1.00 91.50 100 ASP A O 1
ATOM 805 N N . VAL A 1 101 ? 4.296 -3.072 -18.450 1.00 89.62 101 VAL A N 1
ATOM 806 C CA . VAL A 1 101 ? 5.399 -2.286 -17.877 1.00 89.62 101 VAL A CA 1
ATOM 807 C C . VAL A 1 101 ? 5.278 -0.797 -18.229 1.00 89.62 101 VAL A C 1
ATOM 809 O O . VAL A 1 101 ? 5.684 0.060 -17.443 1.00 89.62 101 VAL A O 1
ATOM 812 N N . ARG A 1 102 ? 4.675 -0.467 -19.382 1.00 88.00 102 ARG A N 1
ATOM 813 C CA . ARG A 1 102 ? 4.482 0.921 -19.828 1.00 88.00 102 ARG A CA 1
ATOM 814 C C . ARG A 1 102 ? 3.562 1.683 -18.879 1.00 88.00 102 ARG A C 1
ATOM 816 O O . ARG A 1 102 ? 3.874 2.824 -18.551 1.00 88.00 102 ARG A O 1
ATOM 823 N N . SER A 1 103 ? 2.475 1.063 -18.426 1.00 91.25 103 SER A N 1
ATOM 824 C CA . SER A 1 103 ? 1.575 1.663 -17.434 1.00 91.25 103 SER A CA 1
ATOM 825 C C . SER A 1 103 ? 2.126 1.576 -16.008 1.00 91.25 103 SER A C 1
ATOM 827 O O . SER A 1 103 ? 1.862 2.460 -15.195 1.00 91.25 103 SER A O 1
ATOM 829 N N . ALA A 1 104 ? 2.931 0.556 -15.694 1.00 92.38 104 ALA A N 1
ATOM 830 C CA . ALA A 1 104 ? 3.549 0.407 -14.377 1.00 92.38 104 ALA A CA 1
ATOM 831 C C . ALA A 1 104 ? 4.604 1.492 -14.083 1.00 92.38 104 ALA A C 1
ATOM 833 O O . ALA A 1 104 ? 4.646 2.029 -12.976 1.00 92.38 104 ALA A O 1
ATOM 834 N N . ALA A 1 105 ? 5.442 1.837 -15.064 1.00 90.56 105 ALA A N 1
ATOM 835 C CA . ALA A 1 105 ? 6.542 2.789 -14.900 1.00 90.56 105 ALA A CA 1
ATOM 836 C C . ALA A 1 105 ? 6.124 4.174 -14.350 1.00 90.56 105 ALA A C 1
ATOM 838 O O . ALA A 1 105 ? 6.707 4.597 -13.349 1.00 90.56 105 ALA A O 1
ATOM 839 N N . PRO A 1 106 ? 5.125 4.886 -14.911 1.00 90.62 106 PRO A N 1
ATOM 840 C CA . PRO A 1 106 ? 4.715 6.185 -14.375 1.00 90.62 106 PRO A CA 1
ATOM 841 C C . PRO A 1 106 ? 4.116 6.080 -12.966 1.00 90.62 106 PRO A C 1
ATOM 843 O O . PRO A 1 106 ? 4.338 6.964 -12.141 1.00 90.62 106 PRO A O 1
ATOM 846 N N . VAL A 1 107 ? 3.416 4.981 -12.651 1.00 93.94 107 VAL A N 1
ATOM 847 C CA . VAL A 1 107 ? 2.894 4.738 -11.295 1.00 93.94 107 VAL A CA 1
ATOM 848 C C . VAL A 1 107 ? 4.039 4.538 -10.303 1.00 93.94 107 VAL A C 1
ATOM 850 O O . VAL A 1 107 ? 3.996 5.080 -9.203 1.00 93.94 107 VAL A O 1
ATOM 853 N N . LEU A 1 108 ? 5.089 3.809 -10.692 1.00 94.00 108 LEU A N 1
ATOM 854 C CA . LEU A 1 108 ? 6.277 3.632 -9.858 1.00 94.00 108 LEU A CA 1
ATOM 855 C C . LEU A 1 108 ? 6.998 4.953 -9.588 1.00 94.00 108 LEU A C 1
ATOM 857 O O . LEU A 1 108 ? 7.426 5.187 -8.463 1.00 94.00 108 LEU A O 1
ATOM 861 N N . VAL A 1 109 ? 7.118 5.815 -10.599 1.00 91.69 109 VAL A N 1
ATOM 862 C CA . VAL A 1 109 ? 7.715 7.145 -10.427 1.00 91.69 109 VAL A CA 1
ATOM 863 C C . VAL A 1 109 ? 6.914 7.955 -9.409 1.00 91.69 109 VAL A C 1
ATOM 865 O O . VAL A 1 109 ? 7.505 8.453 -8.459 1.00 91.69 109 VAL A O 1
ATOM 868 N N . SER A 1 110 ? 5.584 7.989 -9.542 1.00 90.94 110 SER A N 1
ATOM 869 C CA . SER A 1 110 ? 4.699 8.674 -8.588 1.00 90.94 110 SER A CA 1
ATOM 870 C C . SER A 1 110 ? 4.784 8.094 -7.170 1.00 90.94 110 SER A C 1
ATOM 872 O O . SER A 1 110 ? 4.695 8.826 -6.186 1.00 90.94 110 SER A O 1
ATOM 874 N N . LEU A 1 111 ? 4.979 6.777 -7.041 1.00 93.25 111 LEU A N 1
ATOM 875 C CA . LEU A 1 111 ? 5.240 6.152 -5.746 1.00 93.25 111 LEU A CA 1
ATOM 876 C C . LEU A 1 111 ? 6.571 6.626 -5.162 1.00 93.25 111 LEU A C 1
ATOM 878 O O . LEU A 1 111 ? 6.618 6.922 -3.980 1.00 93.25 111 LEU A O 1
ATOM 882 N N . ILE A 1 112 ? 7.634 6.706 -5.964 1.00 91.94 112 ILE A N 1
ATOM 883 C CA . ILE A 1 112 ? 8.959 7.147 -5.509 1.00 91.94 112 ILE A CA 1
ATOM 884 C C . ILE A 1 112 ? 8.942 8.612 -5.066 1.00 91.94 112 ILE A C 1
ATOM 886 O O . ILE A 1 112 ? 9.523 8.933 -4.039 1.00 91.94 112 ILE A O 1
ATOM 890 N N . SER A 1 113 ? 8.288 9.489 -5.825 1.00 88.19 113 SER A N 1
ATOM 891 C CA . SER A 1 113 ? 8.258 10.931 -5.559 1.00 88.19 113 SER A CA 1
ATOM 892 C C . SER A 1 113 ? 7.242 11.349 -4.490 1.00 88.19 113 SER A C 1
ATOM 894 O O . SER A 1 113 ? 7.230 12.505 -4.066 1.00 88.19 113 SER A O 1
ATOM 896 N N . SER A 1 114 ? 6.379 10.432 -4.044 1.00 86.62 114 SER A N 1
ATOM 897 C CA . SER A 1 114 ? 5.353 10.716 -3.042 1.00 86.62 114 SER A CA 1
ATOM 898 C C . SER A 1 114 ? 5.967 11.058 -1.679 1.00 86.62 114 SER A C 1
ATOM 900 O O . SER A 1 114 ? 6.768 10.312 -1.122 1.00 86.62 114 SER A O 1
ATOM 902 N N . THR A 1 115 ? 5.484 12.137 -1.062 1.00 80.44 115 THR A N 1
ATOM 903 C CA . THR A 1 115 ? 5.958 12.635 0.243 1.00 80.44 115 THR A CA 1
ATOM 904 C C . THR A 1 115 ? 5.683 11.696 1.421 1.00 80.44 115 THR A C 1
ATOM 906 O O . THR A 1 115 ? 6.257 11.860 2.491 1.00 80.44 115 THR A O 1
ATOM 909 N N . ASN A 1 116 ? 4.805 10.706 1.244 1.00 74.50 116 ASN A N 1
ATOM 910 C CA . ASN A 1 116 ? 4.329 9.833 2.323 1.00 74.50 116 ASN A CA 1
ATOM 911 C C . ASN A 1 116 ? 5.006 8.456 2.347 1.00 74.50 116 ASN A C 1
ATOM 913 O O . ASN A 1 116 ? 4.530 7.544 3.024 1.00 74.50 116 ASN A O 1
ATOM 917 N N . VAL A 1 117 ? 6.086 8.274 1.585 1.00 78.88 117 VAL A N 1
ATOM 918 C CA . VAL A 1 117 ? 6.794 6.994 1.526 1.00 78.88 117 VAL A CA 1
ATOM 919 C C . VAL A 1 117 ? 7.844 6.920 2.631 1.00 78.88 117 VAL A C 1
ATOM 921 O O . VAL A 1 117 ? 8.724 7.776 2.697 1.00 78.88 117 VAL A O 1
ATOM 924 N N . PRO A 1 118 ? 7.827 5.886 3.490 1.00 75.00 118 PRO A N 1
ATOM 925 C CA . PRO A 1 118 ? 8.901 5.684 4.452 1.00 75.00 118 PRO A CA 1
ATOM 926 C C . PRO A 1 118 ? 10.258 5.513 3.753 1.00 75.00 118 PRO A C 1
ATOM 928 O O . PRO A 1 118 ? 10.368 4.787 2.762 1.00 75.00 118 PRO A O 1
ATOM 931 N N . LEU A 1 119 ? 11.323 6.104 4.303 1.00 75.56 119 LEU A N 1
ATOM 932 C CA . LEU A 1 119 ? 12.704 5.952 3.807 1.00 75.56 119 LEU A CA 1
ATOM 933 C C . LEU A 1 119 ? 13.098 4.481 3.597 1.00 75.56 119 LEU A C 1
ATOM 935 O O . LEU A 1 119 ? 13.663 4.111 2.569 1.00 75.56 119 LEU A O 1
ATOM 939 N N . SER A 1 120 ? 12.712 3.604 4.526 1.00 80.12 120 SER A N 1
ATOM 940 C CA . SER A 1 120 ? 12.962 2.162 4.429 1.00 80.12 120 SER A CA 1
ATOM 941 C C . SER A 1 120 ? 12.304 1.503 3.211 1.00 80.12 120 SER A C 1
ATOM 943 O O . SER A 1 120 ? 12.828 0.511 2.701 1.00 80.12 120 SER A O 1
ATOM 945 N N . PHE A 1 121 ? 11.194 2.055 2.714 1.00 88.00 121 PHE A N 1
ATOM 946 C CA . PHE A 1 121 ? 10.464 1.521 1.567 1.00 88.00 121 PHE A CA 1
ATOM 947 C C . PHE A 1 121 ? 11.029 2.000 0.222 1.00 88.00 121 PHE A C 1
ATOM 949 O O . PHE A 1 121 ? 10.896 1.299 -0.781 1.00 88.00 121 PHE A O 1
ATOM 956 N N . HIS A 1 122 ? 11.742 3.131 0.190 1.00 89.00 122 HIS A N 1
ATOM 957 C CA . HIS A 1 122 ? 12.380 3.632 -1.034 1.00 89.00 122 HIS A CA 1
ATOM 958 C C . HIS A 1 122 ? 13.351 2.618 -1.642 1.00 89.00 122 HIS A C 1
ATOM 960 O O . HIS A 1 122 ? 13.374 2.443 -2.856 1.00 89.00 122 HIS A O 1
ATOM 966 N N . LYS A 1 123 ? 14.081 1.859 -0.812 1.00 88.88 123 LYS A N 1
ATOM 967 C CA . LYS A 1 123 ? 14.964 0.775 -1.280 1.00 88.88 123 LYS A CA 1
ATOM 968 C C . LYS A 1 123 ? 14.217 -0.262 -2.128 1.00 88.88 123 LYS A C 1
ATOM 970 O O . LYS A 1 123 ? 14.749 -0.728 -3.134 1.00 88.88 123 LYS A O 1
ATOM 975 N N . ILE A 1 124 ? 12.981 -0.595 -1.749 1.00 92.56 124 ILE A N 1
ATOM 976 C CA . ILE A 1 124 ? 12.123 -1.528 -2.491 1.00 92.56 124 ILE A CA 1
ATOM 977 C C . ILE A 1 124 ? 11.689 -0.900 -3.820 1.00 92.56 124 ILE A C 1
ATOM 979 O O . ILE A 1 124 ? 11.778 -1.544 -4.864 1.00 92.56 124 ILE A O 1
ATOM 983 N N . LEU A 1 125 ? 11.259 0.363 -3.810 1.00 94.06 125 LEU A N 1
ATOM 984 C CA . LEU A 1 125 ? 10.832 1.058 -5.028 1.00 94.06 125 LEU A CA 1
ATOM 985 C C . LEU A 1 125 ? 11.987 1.244 -6.025 1.00 94.06 125 LEU A C 1
ATOM 987 O O . LEU A 1 125 ? 11.818 0.996 -7.218 1.00 94.06 125 LEU A O 1
ATOM 991 N N . PHE A 1 126 ? 13.183 1.593 -5.547 1.00 92.06 126 PHE A N 1
ATOM 992 C CA . PHE A 1 126 ? 14.381 1.708 -6.382 1.00 92.06 126 PHE A CA 1
ATOM 993 C C . PHE A 1 126 ? 14.813 0.369 -6.973 1.00 92.06 126 PHE A C 1
ATOM 995 O O . PHE A 1 126 ? 15.268 0.326 -8.116 1.00 92.06 126 PHE A O 1
ATOM 1002 N N . TYR A 1 127 ? 14.644 -0.730 -6.234 1.00 92.19 127 TYR A N 1
ATOM 1003 C CA . TYR A 1 127 ? 14.876 -2.065 -6.778 1.00 92.19 127 TYR A CA 1
ATOM 1004 C C . TYR A 1 127 ? 13.964 -2.343 -7.982 1.00 92.19 127 TYR A C 1
ATOM 1006 O O . TYR A 1 127 ? 14.455 -2.757 -9.032 1.00 92.19 127 TYR A O 1
ATOM 1014 N N . TYR A 1 128 ? 12.665 -2.042 -7.875 1.00 93.19 128 TYR A N 1
ATOM 1015 C CA . TYR A 1 128 ? 11.739 -2.186 -9.002 1.00 93.19 128 TYR A CA 1
ATOM 1016 C C . TYR A 1 128 ? 12.073 -1.257 -10.167 1.00 93.19 128 TYR A C 1
ATOM 1018 O O . TYR A 1 128 ? 11.997 -1.675 -11.320 1.00 93.19 128 TYR A O 1
ATOM 1026 N N . LEU A 1 129 ? 12.487 -0.021 -9.885 1.00 91.50 129 LEU A N 1
ATOM 1027 C CA . LEU A 1 129 ? 12.889 0.922 -10.925 1.00 91.50 129 LEU A CA 1
ATOM 1028 C C . LEU A 1 129 ? 14.093 0.377 -11.698 1.00 91.50 129 LEU A C 1
ATOM 1030 O O . LEU A 1 129 ? 14.082 0.352 -12.926 1.00 91.50 129 LEU A O 1
ATOM 1034 N N . LYS A 1 130 ? 15.104 -0.124 -10.980 1.00 90.06 130 LYS A N 1
ATOM 1035 C CA . LYS A 1 130 ? 16.271 -0.773 -11.581 1.00 90.06 130 LYS A CA 1
ATOM 1036 C C . LYS A 1 130 ? 15.866 -1.978 -12.429 1.00 90.06 130 LYS A C 1
ATOM 1038 O O . LYS A 1 130 ? 16.406 -2.138 -13.517 1.00 90.06 130 LYS A O 1
ATOM 1043 N N . LEU A 1 131 ? 14.935 -2.803 -11.946 1.00 88.94 131 LEU A N 1
ATOM 1044 C CA . LEU A 1 131 ? 14.432 -3.966 -12.679 1.00 88.94 131 LEU A CA 1
ATOM 1045 C C . LEU A 1 131 ? 13.783 -3.544 -14.006 1.00 88.94 131 LEU A C 1
ATOM 1047 O O . LEU A 1 131 ? 14.176 -4.041 -15.055 1.00 88.94 131 LEU A O 1
ATOM 1051 N N . ILE A 1 132 ? 12.854 -2.584 -13.968 1.00 87.50 132 ILE A N 1
ATOM 1052 C CA . ILE A 1 132 ? 12.154 -2.078 -15.160 1.00 87.50 132 ILE A CA 1
ATOM 1053 C C . ILE A 1 132 ? 13.140 -1.487 -16.173 1.00 87.50 132 ILE A C 1
ATOM 1055 O O . ILE A 1 132 ? 13.031 -1.757 -17.367 1.00 87.50 132 ILE A O 1
ATOM 1059 N N . LEU A 1 133 ? 14.121 -0.712 -15.704 1.00 84.38 133 LEU A N 1
ATOM 1060 C CA . LEU A 1 133 ? 15.140 -0.109 -16.564 1.00 84.38 133 LEU A CA 1
ATOM 1061 C C . LEU A 1 133 ? 16.099 -1.144 -17.171 1.00 84.38 133 LEU A C 1
ATOM 1063 O O . LEU A 1 133 ? 16.567 -0.952 -18.291 1.00 84.38 133 LEU A O 1
ATOM 1067 N N . ALA A 1 134 ? 16.412 -2.218 -16.442 1.00 82.75 134 ALA A N 1
ATOM 1068 C CA . ALA A 1 134 ? 17.311 -3.269 -16.912 1.00 82.75 134 ALA A CA 1
ATOM 1069 C C . ALA A 1 134 ? 16.641 -4.209 -17.924 1.00 82.75 134 ALA A C 1
ATOM 1071 O O . ALA A 1 134 ? 17.282 -4.622 -18.887 1.00 82.75 134 ALA A O 1
ATOM 1072 N N . ASP A 1 135 ? 15.370 -4.546 -17.700 1.00 71.69 135 ASP A N 1
ATOM 1073 C CA . ASP A 1 135 ? 14.658 -5.577 -18.461 1.00 71.69 135 ASP A CA 1
ATOM 1074 C C . ASP A 1 135 ? 13.980 -5.026 -19.728 1.00 71.69 135 ASP A C 1
ATOM 1076 O O . ASP A 1 135 ? 13.676 -5.765 -20.663 1.00 71.69 135 ASP A O 1
ATOM 1080 N N . ALA A 1 136 ? 13.775 -3.707 -19.805 1.00 64.94 136 ALA A N 1
ATOM 1081 C CA . ALA A 1 136 ? 13.037 -3.093 -20.898 1.00 64.94 136 ALA A CA 1
ATOM 1082 C C . ALA A 1 136 ? 13.802 -1.935 -21.567 1.00 64.94 136 ALA A C 1
ATOM 1084 O O . ALA A 1 136 ? 13.483 -0.766 -21.336 1.00 64.94 136 ALA A O 1
ATOM 1085 N N . PRO A 1 137 ? 14.726 -2.219 -22.510 1.00 58.94 137 PRO A N 1
ATOM 1086 C CA . PRO A 1 137 ? 15.425 -1.184 -23.282 1.00 58.94 137 PRO A CA 1
ATOM 1087 C C . PRO A 1 137 ? 14.490 -0.295 -24.130 1.00 58.94 137 PRO A C 1
ATOM 1089 O O . PRO A 1 137 ? 14.937 0.695 -24.702 1.00 58.94 137 PRO A O 1
ATOM 1092 N N . GLN A 1 138 ? 13.196 -0.633 -24.223 1.00 57.62 138 GLN A N 1
ATOM 1093 C CA . GLN A 1 138 ? 12.172 0.132 -24.945 1.00 57.62 138 GLN A CA 1
ATOM 1094 C C . GLN A 1 138 ? 11.136 0.823 -24.044 1.00 57.62 138 GLN A C 1
ATOM 1096 O O . GLN A 1 138 ? 10.246 1.501 -24.566 1.00 57.62 138 GLN A O 1
ATOM 1101 N N . VAL A 1 139 ? 11.204 0.676 -22.714 1.00 66.06 139 VAL A N 1
ATOM 1102 C CA . VAL A 1 139 ? 10.310 1.425 -21.816 1.00 66.06 139 VAL A CA 1
ATOM 1103 C C . VAL A 1 139 ? 10.833 2.851 -21.719 1.00 66.06 139 VAL A C 1
ATOM 1105 O O . VAL A 1 139 ? 11.709 3.186 -20.929 1.00 66.06 139 VAL A O 1
ATOM 1108 N N . GLN A 1 140 ? 10.292 3.699 -22.589 1.00 70.00 140 GLN A N 1
ATOM 1109 C CA . GLN A 1 140 ? 10.484 5.137 -22.513 1.00 70.00 140 GLN A CA 1
ATOM 1110 C C . GLN A 1 140 ? 9.650 5.651 -21.342 1.00 70.00 140 GLN A C 1
ATOM 1112 O O . GLN A 1 140 ? 8.427 5.757 -21.439 1.00 70.00 140 GLN A O 1
ATOM 1117 N N . ILE A 1 141 ? 10.311 5.932 -20.219 1.00 71.12 141 ILE A N 1
ATOM 1118 C CA . ILE A 1 141 ? 9.702 6.718 -19.147 1.00 71.12 141 ILE A CA 1
ATOM 1119 C C . ILE A 1 141 ? 9.375 8.097 -19.744 1.00 71.12 141 ILE A C 1
ATOM 1121 O O . ILE A 1 141 ? 10.266 8.705 -20.348 1.00 71.12 141 ILE A O 1
ATOM 1125 N N . PRO A 1 142 ? 8.131 8.595 -19.621 1.00 78.00 142 PRO A N 1
ATOM 1126 C CA . PRO A 1 142 ? 7.777 9.914 -20.132 1.00 78.00 142 PRO A CA 1
ATOM 1127 C C . PRO A 1 142 ? 8.707 10.998 -19.572 1.00 78.00 142 PRO A C 1
ATOM 1129 O O . PRO A 1 142 ? 9.130 10.926 -18.418 1.00 78.00 142 PRO A O 1
ATOM 1132 N N . ALA A 1 143 ? 9.022 12.016 -20.376 1.00 80.19 143 ALA A N 1
ATOM 1133 C CA . ALA A 1 143 ? 9.978 13.059 -19.989 1.00 80.19 143 ALA A CA 1
ATOM 1134 C C . ALA A 1 143 ? 9.572 13.796 -18.697 1.00 80.19 143 ALA A C 1
ATOM 1136 O O . ALA A 1 143 ? 10.432 14.146 -17.892 1.00 80.19 143 ALA A O 1
ATOM 1137 N N . GLU A 1 144 ? 8.269 13.980 -18.482 1.00 79.88 144 GLU A N 1
ATOM 1138 C CA . GLU A 1 144 ? 7.697 14.585 -17.273 1.00 79.88 144 GLU A CA 1
ATOM 1139 C C . GLU A 1 144 ? 8.035 13.761 -16.021 1.00 79.88 144 GLU A C 1
ATOM 1141 O O . GLU A 1 144 ? 8.612 14.284 -15.068 1.00 79.88 144 GLU A O 1
ATOM 1146 N N . ASN A 1 145 ? 7.790 12.449 -16.067 1.00 82.44 145 ASN A N 1
ATOM 1147 C CA . ASN A 1 145 ? 8.148 11.514 -15.001 1.00 82.44 145 ASN A CA 1
ATOM 1148 C C . ASN A 1 145 ? 9.667 11.448 -14.775 1.00 82.44 145 ASN A C 1
ATOM 1150 O O . ASN A 1 145 ? 10.124 11.324 -13.642 1.00 82.44 145 ASN A O 1
ATOM 1154 N N . LEU A 1 146 ? 10.475 11.545 -15.835 1.00 83.50 146 LEU A N 1
ATOM 1155 C CA . LEU A 1 146 ? 11.931 11.575 -15.698 1.00 83.50 146 LEU A CA 1
ATOM 1156 C C . LEU A 1 146 ? 12.403 12.841 -14.967 1.00 83.50 146 LEU A C 1
ATOM 1158 O O . LEU A 1 146 ? 13.277 12.760 -14.106 1.00 83.50 146 LEU A O 1
ATOM 1162 N N . HIS A 1 147 ? 11.826 13.999 -15.291 1.00 84.62 147 HIS A N 1
ATOM 1163 C CA . HIS A 1 147 ? 12.137 15.253 -14.608 1.00 84.62 147 HIS A CA 1
ATOM 1164 C C . HIS A 1 147 ? 11.758 15.190 -13.123 1.00 84.62 147 HIS A C 1
ATOM 1166 O O . HIS A 1 147 ? 12.563 15.560 -12.268 1.00 84.62 147 HIS A O 1
ATOM 1172 N N . GLU A 1 148 ? 10.567 14.672 -12.817 1.00 86.56 148 GLU A N 1
ATOM 1173 C CA . GLU A 1 148 ? 10.106 14.431 -11.448 1.00 86.56 148 GLU A CA 1
ATOM 1174 C C . GLU A 1 148 ? 11.093 13.540 -10.681 1.00 86.56 148 GLU A C 1
ATOM 1176 O O . GLU A 1 148 ? 11.585 13.927 -9.622 1.00 86.56 148 GLU A O 1
ATOM 1181 N N . LEU A 1 149 ? 11.482 12.405 -11.264 1.00 85.38 149 LEU A N 1
ATOM 1182 C CA . LEU A 1 149 ? 12.426 11.465 -10.666 1.00 85.38 149 LEU A CA 1
ATOM 1183 C C . LEU A 1 149 ? 13.804 12.100 -10.398 1.00 85.38 149 LEU A C 1
ATOM 1185 O O . LEU A 1 149 ? 14.377 11.917 -9.327 1.00 85.38 149 LEU A O 1
ATOM 1189 N N . VAL A 1 150 ? 14.339 12.873 -11.350 1.00 85.69 150 VAL A N 1
ATOM 1190 C CA . VAL A 1 150 ? 15.621 13.581 -11.184 1.00 85.69 150 VAL A CA 1
ATOM 1191 C C . VAL A 1 150 ? 15.528 14.640 -10.088 1.00 85.69 150 VAL A C 1
ATOM 1193 O O . VAL A 1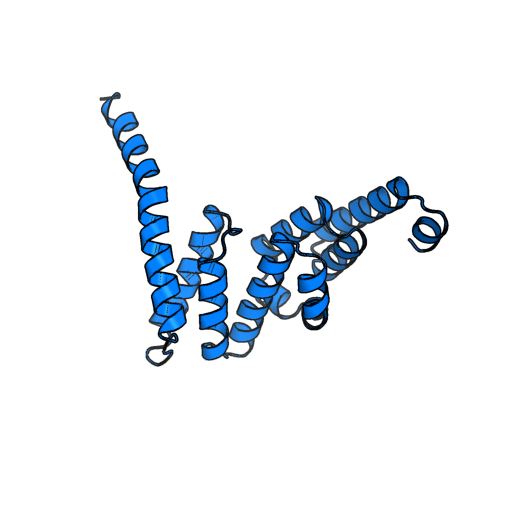 150 ? 16.460 14.780 -9.295 1.00 85.69 150 VAL A O 1
ATOM 1196 N N . SER A 1 151 ? 14.421 15.385 -10.034 1.00 86.25 151 SER A N 1
ATOM 1197 C CA . SER A 1 151 ? 14.197 16.389 -8.992 1.00 86.25 151 SER A CA 1
ATOM 1198 C C . SER A 1 151 ? 14.112 15.746 -7.606 1.00 86.25 151 SER A C 1
ATOM 1200 O O . SER A 1 151 ? 14.782 16.202 -6.681 1.00 86.25 151 SER A O 1
ATOM 1202 N N . PHE A 1 152 ? 13.401 14.619 -7.504 1.00 88.12 152 PHE A N 1
ATOM 1203 C CA . PHE A 1 152 ? 13.311 13.826 -6.290 1.00 88.12 152 PHE A CA 1
ATOM 1204 C C . PHE A 1 152 ? 14.685 13.314 -5.857 1.00 88.12 152 PHE A C 1
ATOM 1206 O O . PHE A 1 152 ? 15.062 13.510 -4.711 1.00 88.12 152 PHE A O 1
ATOM 1213 N N . PHE A 1 153 ? 15.476 12.721 -6.758 1.00 86.62 153 PHE A N 1
ATOM 1214 C CA . PHE A 1 153 ? 16.802 12.211 -6.398 1.00 86.62 153 PHE A CA 1
ATOM 1215 C C . PHE A 1 153 ? 17.752 13.298 -5.913 1.00 86.62 153 PHE A C 1
ATOM 1217 O O . PHE A 1 153 ? 18.508 13.053 -4.981 1.00 86.62 153 PHE A O 1
ATOM 1224 N N . ARG A 1 154 ? 17.714 14.497 -6.508 1.00 84.00 154 ARG A N 1
ATOM 1225 C CA . ARG A 1 154 ? 18.520 15.621 -6.016 1.00 84.00 154 ARG A CA 1
ATOM 1226 C C . ARG A 1 154 ? 18.168 15.954 -4.573 1.00 84.00 154 ARG A C 1
ATOM 1228 O O . ARG A 1 154 ? 19.079 16.073 -3.765 1.00 84.00 154 ARG A O 1
ATOM 1235 N N . GLN A 1 155 ? 16.878 16.060 -4.263 1.00 83.75 155 GLN A N 1
ATOM 1236 C CA . GLN A 1 155 ? 16.426 16.340 -2.903 1.00 83.75 155 GLN A CA 1
ATOM 1237 C C . GLN A 1 155 ? 16.772 15.187 -1.951 1.00 83.75 155 GLN A C 1
ATOM 1239 O O . GLN A 1 155 ? 17.403 15.399 -0.926 1.00 83.75 155 GLN A O 1
ATOM 1244 N N . TYR A 1 156 ? 16.467 13.952 -2.349 1.00 82.12 156 TYR A N 1
ATOM 1245 C CA . TYR A 1 156 ? 16.738 12.744 -1.575 1.00 82.12 156 TYR A CA 1
ATOM 1246 C C . TYR A 1 156 ? 18.230 12.567 -1.255 1.00 82.12 156 TYR A C 1
ATOM 1248 O O . TYR A 1 156 ? 18.576 12.118 -0.166 1.00 82.12 156 TYR A O 1
ATOM 1256 N N . SER A 1 157 ? 19.130 12.895 -2.187 1.00 76.69 157 SER A N 1
ATOM 1257 C CA . SER A 1 157 ? 20.579 12.853 -1.954 1.00 76.69 157 SER A CA 1
ATOM 1258 C C . SER A 1 157 ? 21.073 13.948 -1.013 1.00 76.69 157 SER A C 1
ATOM 1260 O O . SER A 1 157 ? 22.058 13.714 -0.325 1.00 76.69 157 SER A O 1
ATOM 1262 N N . ILE A 1 158 ? 20.425 15.115 -0.989 1.00 72.31 158 ILE A N 1
ATOM 1263 C CA . ILE A 1 158 ? 20.742 16.187 -0.036 1.00 72.31 158 ILE A CA 1
ATOM 1264 C C . ILE A 1 158 ? 20.302 15.750 1.364 1.00 72.31 158 ILE A C 1
ATOM 1266 O O . ILE A 1 158 ? 21.128 15.685 2.265 1.00 72.31 158 ILE A O 1
ATOM 1270 N N . ASP A 1 159 ? 19.043 15.330 1.505 1.00 73.50 159 ASP A N 1
ATOM 1271 C CA . ASP A 1 159 ? 18.447 14.983 2.800 1.00 73.50 159 ASP A CA 1
ATOM 1272 C C . ASP A 1 159 ? 19.119 13.768 3.466 1.00 73.50 159 ASP A C 1
ATOM 1274 O O . ASP A 1 159 ? 19.225 13.713 4.683 1.00 73.50 159 ASP A O 1
ATOM 1278 N N . ASN A 1 160 ? 19.589 12.787 2.682 1.00 67.69 160 ASN A N 1
ATOM 1279 C CA . ASN A 1 160 ? 20.283 11.599 3.207 1.00 67.69 160 ASN A CA 1
ATOM 1280 C C . ASN A 1 160 ? 21.819 11.699 3.127 1.00 67.69 160 ASN A C 1
ATOM 1282 O O . ASN A 1 160 ? 22.513 10.755 3.507 1.00 67.69 160 ASN A O 1
ATOM 1286 N N . GLY A 1 161 ? 22.355 12.782 2.558 1.00 56.94 161 GLY A N 1
ATOM 1287 C CA . GLY A 1 161 ? 23.794 13.048 2.516 1.00 56.94 161 GLY A CA 1
ATOM 1288 C C . GLY A 1 161 ? 24.319 13.531 3.867 1.00 56.94 161 GLY A C 1
ATOM 1289 O O . GLY A 1 161 ? 25.405 13.126 4.268 1.00 56.94 161 GLY A O 1
ATOM 1290 N N . GLU A 1 162 ? 23.509 14.305 4.594 1.00 50.19 162 GLU A N 1
ATOM 1291 C CA . GLU A 1 162 ? 23.812 14.783 5.951 1.00 50.19 162 GLU A CA 1
ATOM 1292 C C . GLU A 1 162 ? 23.859 13.621 6.969 1.00 50.19 162 GLU A C 1
ATOM 1294 O O . GLU A 1 162 ? 24.744 13.580 7.817 1.00 50.19 162 GLU A O 1
ATOM 1299 N N . ASP A 1 163 ? 23.020 12.589 6.806 1.00 48.66 163 ASP A N 1
ATOM 1300 C CA . ASP A 1 163 ? 23.015 11.389 7.667 1.00 48.66 163 ASP A CA 1
ATOM 1301 C C . ASP A 1 163 ? 24.248 10.468 7.488 1.00 48.66 163 ASP A C 1
ATOM 1303 O O . ASP A 1 163 ? 24.487 9.584 8.318 1.00 48.66 163 ASP A O 1
ATOM 1307 N N . MET A 1 164 ? 25.021 10.608 6.399 1.00 42.25 164 MET A N 1
ATOM 1308 C CA . MET A 1 164 ? 26.236 9.804 6.173 1.00 42.25 164 MET A CA 1
ATOM 1309 C C . MET A 1 164 ? 27.521 10.467 6.681 1.00 42.25 164 MET A C 1
ATOM 1311 O O . MET A 1 164 ? 28.471 9.739 6.963 1.00 42.25 164 MET A O 1
ATOM 1315 N N . GLU A 1 165 ? 27.559 11.793 6.844 1.00 43.44 165 GLU A N 1
ATOM 1316 C CA . GLU A 1 165 ? 28.719 12.484 7.436 1.00 43.44 165 GLU A CA 1
ATOM 1317 C C . GLU A 1 165 ? 28.814 12.211 8.953 1.00 43.44 165 GLU A C 1
ATOM 1319 O O . GLU A 1 165 ? 29.898 11.935 9.464 1.00 43.44 165 GLU A O 1
ATOM 1324 N N . ASP A 1 166 ? 27.679 12.102 9.654 1.00 43.16 166 ASP A N 1
ATOM 1325 C CA . ASP A 1 166 ? 27.638 11.774 11.092 1.00 43.16 166 ASP A CA 1
ATOM 1326 C C . ASP A 1 166 ? 28.009 10.306 11.418 1.00 43.16 166 ASP A C 1
ATOM 1328 O O . ASP A 1 166 ? 28.324 9.952 12.563 1.00 43.16 166 ASP A O 1
ATOM 1332 N N . ALA A 1 167 ? 27.982 9.412 10.423 1.00 44.84 167 ALA A N 1
ATOM 1333 C CA . ALA A 1 167 ? 28.331 8.001 10.597 1.00 44.84 167 ALA A CA 1
ATOM 1334 C C . ALA A 1 167 ? 29.840 7.726 10.453 1.00 44.84 167 ALA A C 1
ATOM 1336 O O . ALA A 1 167 ? 30.327 6.727 10.990 1.00 44.84 167 ALA A O 1
ATOM 1337 N N . GLU A 1 168 ? 30.590 8.593 9.762 1.00 43.25 168 GLU A N 1
ATOM 1338 C CA . GLU A 1 168 ? 32.049 8.463 9.635 1.00 43.25 168 GLU A CA 1
ATOM 1339 C C . GLU A 1 168 ? 32.791 9.004 10.871 1.00 43.25 168 GLU A C 1
ATOM 1341 O O . GLU A 1 168 ? 33.793 8.413 11.290 1.00 43.25 168 GLU A O 1
ATOM 1346 N N . ASP A 1 169 ? 32.250 10.021 11.550 1.00 45.28 169 ASP A N 1
ATOM 1347 C CA . ASP A 1 169 ? 32.888 10.610 12.737 1.00 45.28 169 ASP A CA 1
ATOM 1348 C C . ASP A 1 169 ? 32.831 9.709 13.986 1.00 45.28 169 ASP A C 1
ATOM 1350 O O . ASP A 1 169 ? 33.722 9.751 14.837 1.00 45.28 169 ASP A O 1
ATOM 1354 N N . THR A 1 170 ? 31.862 8.792 14.085 1.00 44.91 170 THR A N 1
ATOM 1355 C CA . THR A 1 170 ? 31.788 7.853 15.226 1.00 44.91 170 THR A CA 1
ATOM 1356 C C . THR A 1 170 ? 32.740 6.657 15.122 1.00 44.91 170 THR A C 1
ATOM 1358 O O . THR A 1 170 ? 32.994 5.985 16.129 1.00 44.91 170 THR A O 1
ATOM 1361 N N . VAL A 1 171 ? 33.312 6.389 13.942 1.00 47.78 171 VAL A N 1
ATOM 1362 C CA . VAL A 1 171 ? 34.330 5.338 13.761 1.00 47.78 171 VAL A CA 1
ATOM 1363 C C . VAL A 1 171 ? 35.741 5.888 13.995 1.00 47.78 171 VAL A C 1
ATOM 1365 O O . VAL A 1 171 ? 36.608 5.148 14.463 1.00 47.78 171 VAL A O 1
ATOM 1368 N N . SER A 1 172 ? 35.972 7.185 13.760 1.00 47.06 172 SER A N 1
ATOM 1369 C CA . SER A 1 172 ? 37.301 7.788 13.917 1.00 47.06 172 SER A CA 1
ATOM 1370 C C . SER A 1 172 ? 37.691 8.121 15.369 1.00 47.06 172 SER A C 1
ATOM 1372 O O . SER A 1 172 ? 38.875 8.318 15.631 1.00 47.06 172 SER A O 1
ATOM 1374 N N . GLU A 1 173 ? 36.758 8.127 16.330 1.00 43.50 173 GLU A N 1
ATOM 1375 C CA . GLU A 1 173 ? 37.055 8.351 17.763 1.00 43.50 173 GLU A CA 1
ATOM 1376 C C . GLU A 1 173 ? 37.326 7.063 18.575 1.00 43.50 173 GLU A C 1
ATOM 1378 O O . GLU A 1 173 ? 37.488 7.114 19.797 1.00 43.50 173 GLU A O 1
ATOM 1383 N N . ARG A 1 174 ? 37.389 5.885 17.935 1.00 44.78 174 ARG A N 1
ATOM 1384 C CA . ARG A 1 174 ? 37.654 4.598 18.618 1.00 44.78 174 ARG A CA 1
ATOM 1385 C C . ARG A 1 174 ? 38.872 3.820 18.104 1.00 44.78 174 ARG A C 1
ATOM 1387 O O . ARG A 1 174 ? 38.906 2.596 18.254 1.00 44.78 174 ARG A O 1
ATOM 1394 N N . LEU A 1 175 ? 39.875 4.508 17.560 1.00 39.88 175 LEU A N 1
ATOM 1395 C CA . LEU A 1 175 ? 41.196 3.933 17.263 1.00 39.88 175 LEU A CA 1
ATOM 1396 C C . LEU A 1 175 ? 42.299 4.594 18.091 1.00 39.88 175 LEU A C 1
ATOM 1398 O O . LEU A 1 175 ? 42.350 5.841 18.120 1.00 39.88 175 LEU A O 1
#

Radius of gyration: 19.58 Å; chains: 1; bounding box: 69×31×46 Å

Foldseek 3Di:
DVVCVVVVVLVVLVVVLQVQLVVCLVVVVLLRNCVSVVSNADDDSNLVSLVSCLPPPDLVRLLPNCVLVPCPVVCVVRVHLSVVLSSLSNVLSVCVVVVNLLSNLLSLLCSLLDPPDDPVCNVVSVVVVVVSVVVCVPNDDPPVSVVSNVVSVVVVCVVCVVVVVVVVVVVVVPD